Protein AF-A0A3D5B659-F1 (afdb_monomer_lite)

pLDDT: mean 89.54, std 9.63, range [56.03, 96.44]

Foldseek 3Di:
DQLPAQAAPDPPFPFPRRVPHGSNRLVVCVVVVHPVNVVSVVRRVVRVVVVVVVVVVVVVD

Radius of gyration: 13.39 Å; chains: 1; bounding box: 29×21×37 Å

Secondary structure (DSSP, 8-state):
--TT--S-S-TT--SHHHHH--HHHHHHHHHHT-HHHHHHHHHHHHHHHHHHHHHHHHH--

Structure (mmCIF, N/CA/C/O backbone):
data_AF-A0A3D5B659-F1
#
_entry.id   AF-A0A3D5B659-F1
#
loop_
_atom_site.group_PDB
_atom_site.id
_atom_site.type_symbol
_atom_site.label_atom_id
_atom_site.label_alt_id
_atom_site.label_comp_id
_atom_site.label_asym_id
_atom_site.label_entity_id
_atom_site.label_seq_id
_atom_site.pdbx_PDB_ins_code
_atom_site.Cartn_x
_atom_site.Cartn_y
_atom_site.Cartn_z
_atom_site.occupancy
_atom_site.B_iso_or_equiv
_atom_site.auth_seq_id
_atom_site.auth_comp_id
_atom_site.auth_asym_id
_atom_site.auth_atom_id
_atom_site.pdbx_PDB_model_num
ATOM 1 N N . LYS A 1 1 ? 16.251 -8.741 -6.000 1.00 56.03 1 LYS A N 1
ATOM 2 C CA . LYS A 1 1 ? 15.595 -9.961 -5.462 1.00 56.03 1 LYS A CA 1
ATOM 3 C C . LYS A 1 1 ? 14.055 -9.921 -5.557 1.00 56.03 1 LYS A C 1
ATOM 5 O O . LYS A 1 1 ? 13.472 -10.987 -5.594 1.00 56.03 1 LYS A O 1
ATOM 10 N N . TYR A 1 2 ? 13.408 -8.750 -5.712 1.00 58.81 2 TYR A N 1
ATOM 11 C CA . TYR A 1 2 ? 11.934 -8.600 -5.774 1.00 58.81 2 TYR A CA 1
ATOM 12 C C . TYR A 1 2 ? 11.320 -8.470 -7.183 1.00 58.81 2 TYR A C 1
ATOM 14 O O . TYR A 1 2 ? 10.117 -8.326 -7.321 1.00 58.81 2 TYR A O 1
ATOM 22 N N . ILE A 1 3 ? 12.128 -8.524 -8.247 1.00 60.59 3 ILE A N 1
ATOM 23 C CA . ILE A 1 3 ? 11.719 -8.149 -9.619 1.00 60.59 3 ILE A CA 1
ATOM 24 C C . ILE A 1 3 ? 10.604 -9.049 -10.197 1.00 60.59 3 ILE A C 1
ATOM 26 O O . ILE A 1 3 ? 9.901 -8.633 -11.109 1.00 60.59 3 ILE A O 1
ATOM 30 N N . LYS A 1 4 ? 10.427 -10.269 -9.674 1.00 69.81 4 LYS A N 1
ATOM 31 C CA . LYS A 1 4 ? 9.419 -11.243 -10.137 1.00 69.81 4 LYS A CA 1
ATOM 32 C C . LYS A 1 4 ? 8.496 -11.731 -9.016 1.00 69.81 4 LYS A C 1
ATOM 34 O O . LYS A 1 4 ? 7.901 -12.794 -9.142 1.00 69.81 4 LYS A O 1
ATOM 39 N N . ASP A 1 5 ? 8.426 -11.004 -7.903 1.00 81.44 5 ASP A N 1
ATOM 40 C CA . ASP A 1 5 ? 7.562 -11.407 -6.796 1.00 81.44 5 A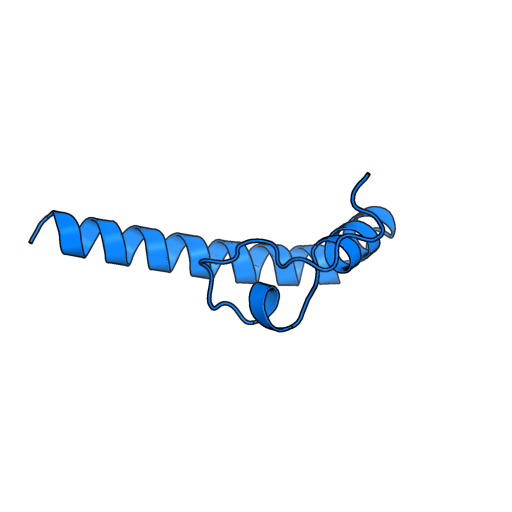SP A CA 1
ATOM 41 C C . ASP A 1 5 ? 6.106 -11.067 -7.136 1.00 81.44 5 ASP A C 1
ATOM 43 O O . ASP A 1 5 ? 5.746 -9.894 -7.253 1.00 81.44 5 ASP A O 1
ATOM 47 N N . THR A 1 6 ? 5.285 -12.093 -7.359 1.00 84.44 6 THR A N 1
ATOM 48 C CA . THR A 1 6 ? 3.863 -11.954 -7.705 1.00 84.44 6 THR A CA 1
ATOM 49 C C . THR A 1 6 ? 2.982 -11.727 -6.484 1.00 84.44 6 THR A C 1
ATOM 51 O O . THR A 1 6 ? 1.788 -11.485 -6.639 1.00 84.44 6 THR A O 1
ATOM 54 N N . ARG A 1 7 ? 3.546 -11.805 -5.275 1.00 90.00 7 ARG A N 1
ATOM 55 C CA . ARG A 1 7 ? 2.795 -11.617 -4.036 1.00 90.00 7 ARG A CA 1
ATOM 56 C C . ARG A 1 7 ? 2.362 -10.160 -3.867 1.00 90.00 7 ARG A C 1
ATOM 58 O O . ARG A 1 7 ? 3.047 -9.260 -4.363 1.00 90.00 7 ARG A O 1
ATOM 65 N N . PRO A 1 8 ? 1.247 -9.913 -3.165 1.00 91.12 8 PRO A N 1
ATOM 66 C CA . PRO A 1 8 ? 0.845 -8.564 -2.799 1.00 91.12 8 PRO A CA 1
ATOM 67 C C . PRO A 1 8 ? 1.805 -7.961 -1.765 1.00 91.12 8 PRO A C 1
ATOM 69 O O . PRO A 1 8 ? 2.622 -8.661 -1.169 1.00 91.12 8 PRO A O 1
ATOM 72 N N . VAL A 1 9 ? 1.688 -6.653 -1.515 1.00 88.88 9 VAL A N 1
ATOM 73 C CA . VAL A 1 9 ? 2.477 -5.967 -0.469 1.00 88.88 9 VAL A CA 1
ATOM 74 C C . VAL A 1 9 ? 2.176 -6.533 0.919 1.00 88.88 9 VAL A C 1
ATOM 76 O O . VAL A 1 9 ? 3.075 -6.690 1.740 1.00 88.88 9 VAL A O 1
ATOM 79 N N . SER A 1 10 ? 0.907 -6.843 1.181 1.00 90.62 10 SER A N 1
ATOM 80 C CA . SER A 1 10 ? 0.450 -7.447 2.427 1.00 90.62 10 SER A CA 1
ATO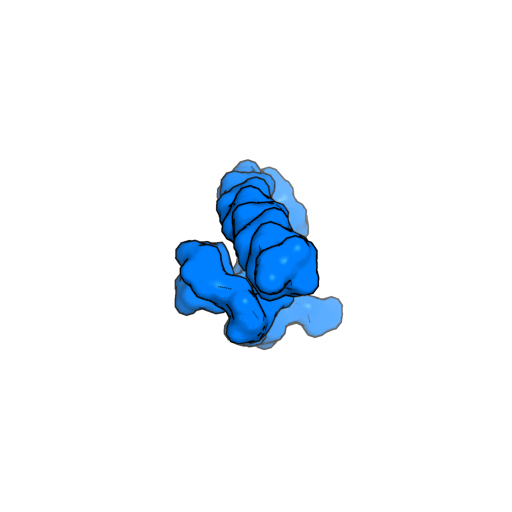M 81 C C . SER A 1 10 ? -0.743 -8.350 2.147 1.00 90.62 10 SER A C 1
ATOM 83 O O . SER A 1 10 ? -1.711 -7.902 1.534 1.00 90.62 10 SER A O 1
ATOM 85 N N . GLU A 1 11 ? -0.683 -9.595 2.621 1.00 88.56 11 GLU A N 1
ATOM 86 C CA . GLU A 1 11 ? -1.762 -10.591 2.501 1.00 88.56 11 GLU A CA 1
ATOM 87 C C . GLU A 1 11 ? -2.961 -10.277 3.408 1.00 88.56 11 GLU A C 1
ATOM 89 O O . GLU A 1 11 ? -4.060 -10.775 3.189 1.00 88.56 11 GLU A O 1
ATOM 94 N N . PHE A 1 12 ? -2.766 -9.414 4.408 1.00 88.69 12 PHE A N 1
ATOM 95 C CA . PHE A 1 12 ? -3.801 -9.013 5.364 1.00 88.69 12 PHE A CA 1
ATOM 96 C C . PHE A 1 12 ? -4.431 -7.656 5.029 1.00 88.69 12 PHE A C 1
ATOM 98 O O . PHE A 1 12 ? -5.247 -7.147 5.796 1.00 88.69 12 PHE A O 1
ATOM 105 N N . CYS A 1 13 ? -4.030 -7.041 3.913 1.00 92.50 13 CYS A N 1
ATOM 106 C CA . CYS A 1 13 ? -4.546 -5.753 3.478 1.00 92.50 13 CYS A CA 1
ATOM 107 C C . CYS A 1 13 ? -5.506 -5.932 2.300 1.00 92.50 13 CYS A C 1
ATOM 109 O O . CYS A 1 13 ? -5.174 -6.543 1.290 1.00 92.50 13 CYS A O 1
ATOM 111 N N . ASP A 1 14 ? -6.683 -5.336 2.421 1.00 92.19 14 ASP A N 1
ATOM 112 C CA . ASP A 1 14 ? -7.778 -5.357 1.450 1.00 92.19 14 ASP A CA 1
ATOM 113 C C . ASP A 1 14 ? -7.762 -4.137 0.511 1.00 92.19 14 ASP A C 1
ATOM 115 O O . ASP A 1 14 ? -8.739 -3.858 -0.182 1.00 92.19 14 ASP A O 1
ATOM 119 N N . CYS A 1 15 ? -6.667 -3.369 0.480 1.00 93.94 15 CYS A N 1
ATOM 120 C CA . CYS A 1 15 ? -6.602 -2.182 -0.361 1.00 93.94 15 CYS A CA 1
ATOM 121 C C . CYS A 1 15 ? -6.570 -2.544 -1.861 1.00 93.94 15 CYS A C 1
ATOM 123 O O . CYS A 1 15 ? -6.107 -3.628 -2.241 1.00 93.94 15 CYS A O 1
ATOM 125 N N . PRO A 1 16 ? -6.969 -1.613 -2.751 1.00 91.38 16 PRO A N 1
ATOM 126 C CA . PRO A 1 16 ? -6.903 -1.826 -4.200 1.00 91.38 16 PRO A CA 1
ATOM 127 C C . PRO A 1 16 ? -5.497 -2.197 -4.691 1.00 91.38 16 PRO A C 1
ATOM 129 O O . PRO A 1 16 ? -5.344 -2.895 -5.689 1.00 91.38 16 PRO A O 1
ATOM 132 N N . VAL A 1 17 ? -4.459 -1.762 -3.967 1.00 94.19 17 VAL A N 1
ATOM 133 C CA . VAL A 1 17 ? -3.064 -2.058 -4.306 1.00 94.19 17 VAL A CA 1
ATOM 134 C C . VAL A 1 17 ? -2.724 -3.519 -4.050 1.00 94.19 17 VAL A C 1
ATOM 136 O O . VAL A 1 17 ? -2.235 -4.189 -4.950 1.00 94.19 17 VAL A O 1
ATOM 139 N N . CYS A 1 18 ? -3.032 -4.033 -2.859 1.00 93.06 18 CYS A N 1
ATOM 140 C CA . CYS A 1 18 ? -2.764 -5.426 -2.502 1.00 93.06 18 CYS A CA 1
ATOM 141 C C . CYS A 1 18 ? -3.630 -6.424 -3.277 1.00 93.06 18 CYS A C 1
ATOM 143 O O . CYS A 1 18 ? -3.256 -7.581 -3.396 1.00 93.06 18 CYS A O 1
ATOM 145 N N . THR A 1 19 ? -4.773 -5.999 -3.809 1.00 90.69 19 THR A N 1
ATOM 146 C CA . THR A 1 19 ? -5.675 -6.877 -4.571 1.00 90.69 19 THR A CA 1
AT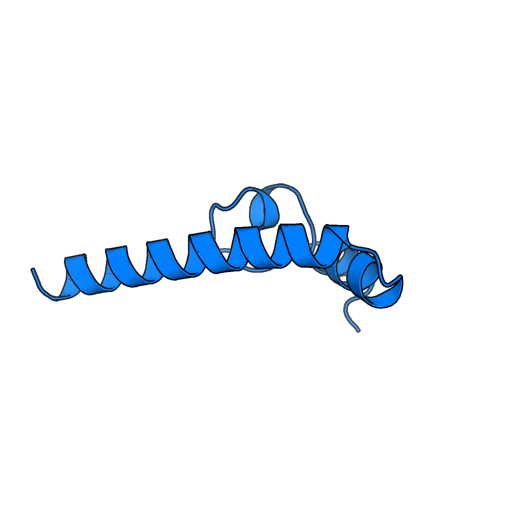OM 147 C C . THR A 1 19 ? -5.338 -6.948 -6.060 1.00 90.69 19 THR A C 1
ATOM 149 O O . THR A 1 19 ? -5.548 -7.990 -6.672 1.00 90.69 19 THR A O 1
ATOM 152 N N . HIS A 1 20 ? -4.801 -5.872 -6.647 1.00 90.62 20 HIS A N 1
ATOM 153 C CA . HIS A 1 20 ? -4.599 -5.774 -8.101 1.00 90.62 20 HIS A CA 1
ATOM 154 C C . HIS A 1 20 ? -3.130 -5.709 -8.532 1.00 90.62 20 HIS A C 1
ATOM 156 O O . HIS A 1 20 ? -2.833 -5.934 -9.705 1.00 90.62 20 HIS A O 1
ATOM 162 N N . TYR A 1 21 ? -2.202 -5.396 -7.622 1.00 92.06 21 TYR A N 1
ATOM 163 C CA . TYR A 1 21 ? -0.801 -5.164 -7.963 1.00 92.06 21 TYR A CA 1
ATOM 164 C C . TYR A 1 21 ? 0.136 -6.070 -7.169 1.00 92.06 21 TYR A C 1
ATOM 166 O O . TYR A 1 21 ? -0.004 -6.265 -5.962 1.00 92.06 21 TYR A O 1
ATOM 174 N N . SER A 1 22 ? 1.145 -6.588 -7.864 1.00 91.88 22 SER A N 1
ATOM 175 C CA . SER A 1 22 ? 2.206 -7.383 -7.258 1.00 91.88 22 SER A CA 1
ATOM 176 C C . SER A 1 22 ? 3.330 -6.504 -6.710 1.00 91.88 22 SER A C 1
ATOM 178 O O . SER A 1 22 ? 3.599 -5.400 -7.197 1.00 91.88 22 SER A O 1
ATOM 180 N N . LEU A 1 23 ? 4.051 -7.028 -5.723 1.00 90.75 23 LEU A N 1
ATOM 181 C CA . LEU A 1 23 ? 5.235 -6.396 -5.154 1.00 90.75 23 LEU A CA 1
ATOM 182 C C . LEU A 1 23 ? 6.318 -6.172 -6.221 1.00 90.75 23 LEU A C 1
ATOM 184 O O . LEU A 1 23 ? 6.988 -5.139 -6.222 1.00 90.75 23 LEU A O 1
ATOM 188 N N . GLY A 1 24 ? 6.458 -7.104 -7.169 1.00 91.56 24 GLY A N 1
ATOM 189 C CA . GLY A 1 24 ? 7.369 -6.965 -8.303 1.00 91.56 24 GLY A CA 1
ATOM 190 C C . GLY A 1 24 ? 7.011 -5.798 -9.222 1.00 91.56 24 GLY A C 1
ATOM 191 O O . GLY A 1 24 ? 7.909 -5.070 -9.651 1.00 91.56 24 GLY A O 1
ATOM 192 N N . TYR A 1 25 ? 5.719 -5.561 -9.465 1.00 91.38 25 TYR A N 1
ATOM 193 C CA . TYR A 1 25 ? 5.265 -4.411 -10.246 1.00 91.38 25 TYR A CA 1
ATOM 194 C C . TYR A 1 25 ? 5.548 -3.085 -9.529 1.00 91.38 25 TYR A C 1
ATOM 196 O O . TYR A 1 25 ? 6.092 -2.163 -10.131 1.00 91.38 25 TYR A O 1
ATOM 204 N N . LEU A 1 26 ? 5.285 -3.000 -8.224 1.00 91.81 26 LEU A N 1
ATOM 205 C CA . LEU A 1 26 ? 5.618 -1.807 -7.437 1.00 91.81 26 LEU A CA 1
ATOM 206 C C . LEU A 1 26 ? 7.127 -1.542 -7.402 1.00 91.81 26 LEU A C 1
ATOM 208 O O . LEU A 1 26 ? 7.560 -0.405 -7.575 1.00 91.81 26 LEU A O 1
ATOM 212 N N . HIS A 1 27 ? 7.940 -2.588 -7.248 1.00 91.25 27 HIS A N 1
ATOM 213 C CA . HIS A 1 27 ? 9.395 -2.472 -7.328 1.00 91.25 27 HIS A CA 1
ATOM 214 C C . HIS A 1 27 ? 9.851 -1.995 -8.716 1.00 91.25 27 HIS A C 1
ATOM 216 O O . HIS A 1 27 ? 10.806 -1.225 -8.820 1.00 91.25 27 HIS A O 1
ATOM 222 N N . HIS A 1 28 ? 9.199 -2.451 -9.790 1.00 91.38 28 H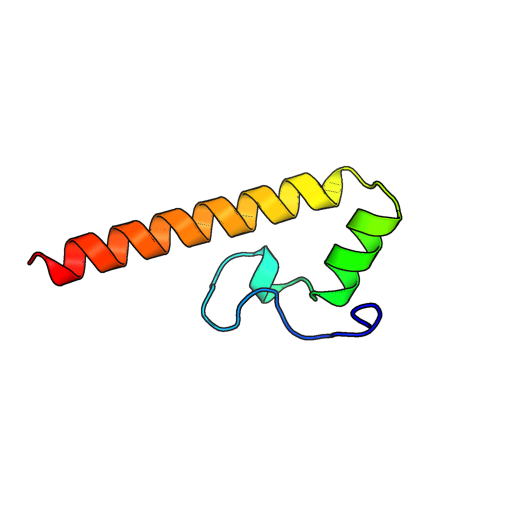IS A N 1
ATOM 223 C CA . HIS A 1 28 ? 9.465 -1.953 -11.136 1.00 91.38 28 HIS A CA 1
ATOM 224 C C . HIS A 1 28 ? 9.154 -0.456 -11.248 1.00 91.38 28 HIS A C 1
ATOM 226 O O . HIS A 1 28 ? 10.040 0.294 -11.649 1.00 91.38 28 HIS A O 1
ATOM 232 N N . LEU A 1 29 ? 7.966 -0.011 -10.825 1.00 93.12 29 LEU A N 1
ATOM 233 C CA . LEU A 1 29 ? 7.587 1.407 -10.851 1.00 93.12 29 LEU A CA 1
ATOM 234 C C . LEU A 1 29 ? 8.565 2.279 -10.052 1.00 93.12 29 LEU A C 1
ATOM 236 O O . LEU A 1 29 ? 9.010 3.314 -10.544 1.00 93.12 29 LEU A O 1
ATOM 240 N N . PHE A 1 30 ? 8.962 1.823 -8.861 1.00 92.19 30 PHE A N 1
ATOM 241 C CA . PHE A 1 30 ? 9.953 2.514 -8.037 1.00 92.19 30 PHE A CA 1
ATOM 242 C C . PHE A 1 30 ? 11.304 2.639 -8.747 1.00 92.19 30 PHE A C 1
ATOM 244 O O . PHE A 1 30 ? 11.903 3.711 -8.765 1.00 92.19 30 PHE A O 1
ATOM 251 N N . LYS A 1 31 ? 11.777 1.555 -9.374 1.00 92.12 31 LYS A N 1
ATOM 252 C CA . LYS A 1 31 ? 13.056 1.548 -10.092 1.00 92.12 31 LYS A CA 1
ATOM 253 C C . LYS A 1 31 ? 13.035 2.436 -11.340 1.00 92.12 31 LYS A C 1
ATOM 255 O O . LYS A 1 31 ? 14.061 3.020 -11.672 1.00 92.12 31 LYS A O 1
ATOM 260 N N . THR A 1 32 ? 11.898 2.519 -12.024 1.00 94.44 32 THR A N 1
ATOM 261 C CA . THR A 1 32 ? 11.712 3.375 -13.205 1.00 94.44 32 THR A CA 1
ATOM 262 C C . THR A 1 32 ? 11.550 4.854 -12.826 1.00 94.44 32 THR A C 1
ATOM 264 O O . THR A 1 32 ? 11.688 5.717 -13.686 1.00 94.44 32 THR A O 1
ATOM 267 N N . GLY A 1 33 ? 11.301 5.166 -11.547 1.00 92.56 33 GLY A N 1
ATOM 268 C CA . GLY A 1 33 ? 11.033 6.531 -11.088 1.00 92.56 33 GLY A CA 1
ATOM 269 C C . GLY A 1 33 ? 9.642 7.031 -11.483 1.00 92.56 33 GLY A C 1
ATOM 270 O O . GLY A 1 33 ? 9.434 8.234 -11.613 1.00 92.56 33 GLY A O 1
ATOM 271 N N . ASP A 1 34 ? 8.693 6.116 -11.702 1.00 95.06 34 ASP A N 1
ATOM 272 C CA . ASP A 1 34 ? 7.327 6.463 -12.087 1.00 95.06 34 ASP A CA 1
ATOM 273 C C . ASP A 1 34 ? 6.554 7.026 -10.885 1.00 95.06 34 ASP A C 1
ATOM 275 O O . ASP A 1 34 ? 6.543 6.444 -9.794 1.00 95.06 34 ASP A O 1
ATOM 279 N N . TRP A 1 35 ? 5.852 8.141 -11.097 1.00 93.94 35 TRP A N 1
ATOM 280 C CA . TRP A 1 35 ? 5.023 8.776 -10.077 1.00 93.94 35 TRP A CA 1
ATOM 281 C C . TRP A 1 35 ? 3.935 7.831 -9.539 1.00 93.94 35 TRP A C 1
ATOM 283 O O . TRP A 1 35 ? 3.560 7.915 -8.365 1.00 93.94 35 TRP A O 1
ATOM 293 N N . LEU A 1 36 ? 3.445 6.908 -10.376 1.00 94.38 36 LEU A N 1
ATOM 294 C CA . LEU A 1 36 ? 2.394 5.960 -10.023 1.00 94.38 36 LEU A CA 1
ATOM 295 C C . LEU A 1 36 ? 2.764 5.132 -8.786 1.00 94.38 36 LEU A C 1
ATOM 297 O O . LEU A 1 36 ? 1.881 4.802 -7.990 1.00 94.38 36 LEU A O 1
ATOM 301 N N . PHE A 1 37 ? 4.058 4.857 -8.579 1.00 95.25 37 PHE A N 1
ATOM 302 C CA . PHE A 1 37 ? 4.539 4.189 -7.374 1.00 95.25 37 PHE A CA 1
ATOM 303 C C . PHE A 1 37 ? 4.096 4.923 -6.106 1.00 95.25 37 PHE A C 1
ATOM 305 O O . PHE A 1 37 ? 3.529 4.304 -5.208 1.00 95.25 37 PHE A O 1
ATOM 312 N N . TYR A 1 38 ? 4.302 6.240 -6.046 1.00 95.31 38 TYR A N 1
ATOM 313 C CA . TYR A 1 38 ? 3.962 7.037 -4.869 1.00 95.31 38 TYR A CA 1
ATOM 314 C C . TYR A 1 38 ? 2.456 7.043 -4.618 1.00 95.31 38 TYR A C 1
ATOM 316 O O . TYR A 1 38 ? 2.030 6.879 -3.479 1.00 95.31 38 TYR A O 1
ATOM 324 N N . ARG A 1 39 ? 1.637 7.133 -5.676 1.00 95.44 39 ARG A N 1
ATOM 325 C CA . ARG A 1 39 ? 0.174 7.063 -5.547 1.00 95.44 39 ARG A CA 1
ATOM 326 C C . ARG A 1 39 ? -0.282 5.747 -4.921 1.00 95.44 39 ARG A C 1
ATOM 328 O O . ARG A 1 39 ? -1.109 5.748 -4.009 1.00 95.44 39 ARG A O 1
ATOM 335 N N . LEU A 1 40 ? 0.244 4.630 -5.420 1.00 95.25 40 LEU A N 1
ATOM 336 C CA . LEU A 1 40 ? -0.098 3.297 -4.929 1.00 95.25 40 LEU A CA 1
ATOM 337 C C . LEU A 1 40 ? 0.437 3.087 -3.504 1.00 95.25 40 LEU A C 1
ATOM 339 O O . LEU A 1 40 ? -0.290 2.604 -2.639 1.00 95.25 40 LEU A O 1
ATOM 343 N N . ALA A 1 41 ? 1.662 3.527 -3.216 1.00 94.75 41 ALA A N 1
ATOM 344 C CA . ALA A 1 41 ? 2.226 3.468 -1.871 1.00 94.75 41 ALA A CA 1
ATOM 345 C C . ALA A 1 41 ? 1.367 4.249 -0.861 1.00 94.75 41 ALA A C 1
ATOM 347 O O . ALA A 1 41 ? 1.018 3.714 0.189 1.00 94.75 41 ALA A O 1
ATOM 348 N N . THR A 1 42 ? 0.942 5.472 -1.197 1.00 96.19 42 THR A N 1
ATOM 349 C CA . THR A 1 42 ? 0.042 6.265 -0.348 1.00 96.19 42 THR A CA 1
ATOM 350 C C . THR A 1 42 ? -1.296 5.563 -0.130 1.00 96.19 42 THR A C 1
ATOM 352 O O . THR A 1 42 ? -1.770 5.509 1.002 1.00 96.19 42 THR A O 1
ATOM 355 N N . LEU A 1 43 ? -1.891 4.977 -1.173 1.00 95.88 43 LEU A N 1
ATOM 356 C CA . LEU A 1 43 ? -3.164 4.263 -1.051 1.00 95.88 43 LEU A CA 1
ATOM 357 C C . LEU A 1 43 ? -3.062 3.054 -0.107 1.00 95.88 43 LEU A C 1
ATOM 359 O O . LEU A 1 43 ? -3.942 2.848 0.730 1.00 95.88 43 LEU A O 1
ATOM 363 N N . HIS A 1 44 ? -1.983 2.273 -0.213 1.00 95.31 44 HIS A N 1
ATOM 364 C CA . HIS A 1 44 ? -1.721 1.164 0.703 1.00 95.31 44 HIS A CA 1
ATOM 365 C C . HIS A 1 44 ? -1.509 1.652 2.142 1.00 95.31 44 HIS A C 1
ATOM 367 O O . HIS A 1 44 ? -2.140 1.135 3.063 1.00 95.31 44 HIS A O 1
ATOM 373 N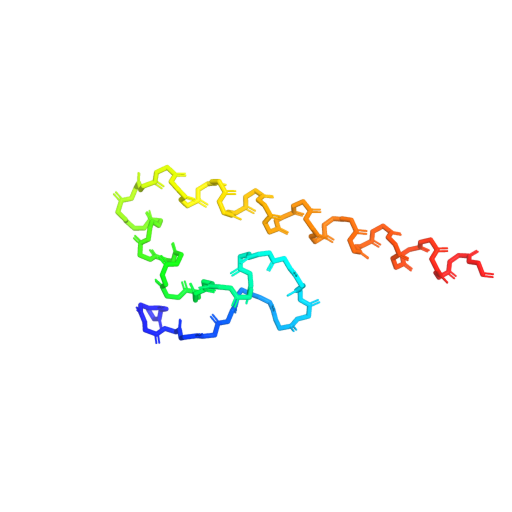 N . ASN A 1 45 ? -0.684 2.685 2.326 1.00 95.06 45 ASN A N 1
ATOM 374 C CA . ASN A 1 45 ? -0.364 3.230 3.644 1.00 95.06 45 ASN A CA 1
ATOM 375 C C . ASN A 1 45 ? -1.602 3.781 4.358 1.00 95.06 45 ASN A C 1
ATOM 377 O O . ASN A 1 45 ? -1.785 3.524 5.544 1.00 95.06 45 ASN A O 1
ATOM 381 N N . LEU A 1 46 ? -2.475 4.498 3.643 1.00 96.44 46 LEU A N 1
ATOM 382 C CA . LEU A 1 46 ? -3.718 5.011 4.217 1.00 96.44 46 LEU A CA 1
ATOM 383 C C . LEU A 1 46 ? -4.612 3.873 4.710 1.00 96.44 46 LEU A C 1
ATOM 385 O O . LEU A 1 46 ? -5.062 3.912 5.853 1.00 96.44 46 LEU A O 1
ATOM 389 N N . ARG A 1 47 ? -4.813 2.822 3.900 1.00 95.56 47 ARG A N 1
ATOM 390 C CA . ARG A 1 47 ? -5.629 1.681 4.333 1.00 95.56 47 ARG A CA 1
ATOM 391 C C . ARG A 1 47 ? -5.009 0.958 5.524 1.00 95.56 47 ARG A C 1
ATOM 393 O O . ARG A 1 47 ? -5.737 0.577 6.434 1.00 95.56 47 ARG A O 1
ATOM 400 N N . PHE A 1 48 ? -3.688 0.795 5.537 1.00 95.44 48 PHE A N 1
ATOM 401 C CA . PHE A 1 48 ? -2.981 0.206 6.669 1.00 95.44 48 PHE A CA 1
ATOM 402 C C . PHE A 1 48 ? -3.216 0.998 7.963 1.00 95.44 48 PHE A C 1
ATOM 404 O O . PHE A 1 48 ? -3.564 0.402 8.980 1.00 95.44 48 PHE A O 1
ATOM 411 N N . MET A 1 49 ? -3.100 2.329 7.917 1.00 96.38 49 MET A N 1
ATOM 412 C CA . MET A 1 49 ? -3.353 3.181 9.083 1.00 96.38 49 MET A CA 1
ATOM 413 C C . MET A 1 49 ? -4.800 3.064 9.572 1.00 96.38 49 MET A C 1
ATOM 415 O O . MET A 1 49 ? -5.015 2.899 10.767 1.00 96.38 49 MET A O 1
ATOM 419 N N . THR A 1 50 ? -5.784 3.062 8.666 1.00 95.19 50 THR A N 1
ATOM 420 C CA . THR A 1 50 ? -7.196 2.861 9.033 1.00 95.19 50 THR A CA 1
ATOM 421 C C . THR A 1 50 ? -7.433 1.494 9.681 1.00 95.19 50 THR A C 1
ATOM 423 O O . THR A 1 50 ? -8.105 1.399 10.703 1.00 95.19 50 THR A O 1
ATOM 426 N N . GLN A 1 51 ? -6.854 0.419 9.135 1.00 94.38 51 GLN A N 1
ATOM 427 C CA . GLN A 1 51 ? -6.975 -0.906 9.750 1.00 94.38 51 GLN A CA 1
ATOM 428 C C . GLN A 1 51 ? -6.314 -0.961 11.134 1.00 94.38 51 GLN A C 1
ATOM 430 O O . GLN A 1 51 ? -6.798 -1.663 12.022 1.00 94.38 51 GLN A O 1
ATOM 435 N N . LEU A 1 52 ? -5.198 -0.252 11.321 1.00 94.19 52 LEU A N 1
ATOM 436 C CA . LEU A 1 52 ? -4.516 -0.174 12.607 1.00 94.19 52 LEU A CA 1
ATOM 437 C C . LEU A 1 52 ? -5.391 0.534 13.647 1.00 94.19 52 LEU A C 1
ATOM 439 O O . LEU A 1 52 ? -5.570 -0.003 14.738 1.00 94.19 52 LEU A O 1
ATOM 443 N N . THR A 1 53 ? -5.986 1.680 13.306 1.00 95.12 53 THR A N 1
ATOM 444 C CA . THR A 1 53 ? -6.890 2.402 14.216 1.00 95.12 53 THR A CA 1
ATOM 445 C C . THR A 1 53 ? -8.124 1.572 14.563 1.00 95.12 53 THR A C 1
ATOM 447 O O . THR A 1 53 ? -8.437 1.427 15.739 1.00 95.12 53 THR A O 1
ATOM 450 N N . GLU A 1 54 ? -8.750 0.909 13.584 1.00 93.81 54 GLU A N 1
ATOM 451 C CA . GLU A 1 54 ? -9.889 0.001 13.816 1.00 93.81 54 GLU A CA 1
ATOM 452 C C . GLU A 1 54 ? -9.545 -1.175 14.753 1.00 93.81 54 GLU A C 1
ATOM 454 O O . GLU A 1 54 ? -10.421 -1.736 15.415 1.00 93.81 54 GLU A O 1
ATOM 459 N N . ARG A 1 55 ? -8.289 -1.639 14.759 1.00 92.56 55 ARG A N 1
ATOM 460 C CA . ARG A 1 55 ? -7.833 -2.717 15.653 1.00 92.56 55 ARG A CA 1
ATOM 461 C C . ARG A 1 55 ? -7.592 -2.212 17.068 1.00 92.56 55 ARG A C 1
ATOM 463 O O . ARG A 1 55 ? -7.961 -2.912 18.004 1.00 92.56 55 ARG A O 1
ATOM 470 N N . LEU A 1 56 ? -7.009 -1.024 17.210 1.00 93.88 56 LEU A N 1
ATOM 471 C CA . LEU A 1 56 ? -6.801 -0.385 18.510 1.00 93.88 56 LEU A CA 1
ATOM 472 C C . LEU A 1 56 ? -8.145 -0.075 19.185 1.00 93.88 56 LEU A C 1
ATOM 474 O O . LEU A 1 56 ? -8.368 -0.488 20.316 1.00 93.88 56 LEU A O 1
ATOM 478 N N . GLU A 1 57 ? -9.094 0.513 18.452 1.00 92.19 57 GLU A N 1
ATOM 479 C CA . GLU A 1 57 ? -10.446 0.800 18.961 1.00 92.19 57 GLU A CA 1
ATOM 480 C C . GLU A 1 57 ? -11.223 -0.455 19.386 1.00 92.19 57 GLU A C 1
ATOM 482 O O . GLU A 1 57 ? -12.054 -0.394 20.290 1.00 92.19 57 GLU A O 1
ATOM 487 N N . ARG A 1 58 ? -10.986 -1.595 18.725 1.00 88.25 58 ARG A N 1
ATOM 488 C CA . ARG A 1 58 ? -11.592 -2.883 19.096 1.00 88.25 58 ARG A CA 1
ATOM 489 C C . ARG A 1 58 ? -10.905 -3.567 20.271 1.00 88.25 58 ARG A C 1
ATOM 491 O O . ARG A 1 58 ? -11.516 -4.446 20.860 1.00 88.25 58 ARG A O 1
ATOM 498 N N . HIS A 1 59 ? -9.652 -3.230 20.560 1.00 83.81 59 HIS A N 1
ATOM 499 C CA . HIS A 1 59 ? -8.915 -3.789 21.689 1.00 83.81 59 HIS A CA 1
ATOM 500 C C . HIS A 1 59 ? -9.246 -3.063 23.001 1.00 83.81 59 HIS A C 1
ATOM 502 O O . HIS A 1 59 ? -9.278 -3.692 24.054 1.00 83.81 59 HIS A O 1
ATOM 508 N N . ASP A 1 60 ? -9.516 -1.758 22.936 1.00 70.94 60 ASP A N 1
ATOM 509 C CA . ASP A 1 60 ? -9.832 -0.933 24.110 1.00 70.94 60 ASP A CA 1
ATOM 510 C C . ASP A 1 60 ? -11.310 -1.011 24.545 1.00 70.94 60 ASP A C 1
ATOM 512 O O . ASP A 1 60 ? -11.694 -0.387 25.537 1.00 70.94 60 ASP A O 1
ATOM 516 N N . ARG A 1 61 ? -12.146 -1.759 23.812 1.00 57.72 61 ARG A N 1
ATOM 517 C CA . ARG A 1 61 ? -13.580 -1.937 24.077 1.00 57.72 61 ARG A CA 1
ATOM 518 C C . ARG A 1 61 ? -13.885 -3.349 24.566 1.00 57.72 61 ARG A C 1
ATOM 520 O O . ARG A 1 61 ? -14.719 -3.463 25.491 1.00 57.72 61 ARG A O 1
#

Sequence (61 aa):
KYIKDTRPVSEFCDCPVCTHYSLGYLHHLFKTGDWL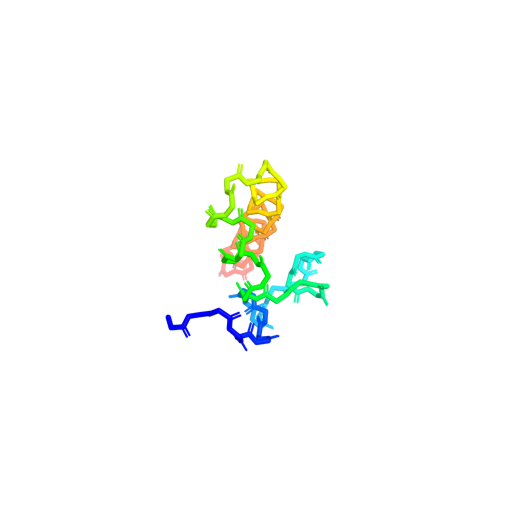FYRLATLHNLRFMTQLTERLERHDR